Protein AF-A0A1Q3DZB5-F1 (afdb_monomer_lite)

Organism: Lentinula edodes (NCBI:txid5353)

pLDDT: mean 77.67, std 19.6, range [40.5, 97.06]

Foldseek 3Di:
DDDDDDDDDDDDDDDDDDDDDDDDDPPPPPPPCPPPPDPPVVPPADPVRPCDLVNFVVVFPDKDKDKAQAAPVVLQVLLCVLCVPFKDKDWDDLCDDDHHNWIKMKIWGWDDDPPDTDIWIKIKIWDADPNNMIIIMITIDDVVRVVSVCSRPPD

Sequence (155 aa):
MSATINSDELPNTISKPDDATTRNDLIAFDSPFVPDPSESSQMSGSLASQMSFGDVWEGSNAEARGWYGKSIDQLLRRIQIMDPSNVDLCVIDTSLPPFLGEFKVMVRFKAHTSMTMMTSCAVLRLKESEEESCLWKLRGDLPLYAMVKNILTED

Radius of gyration: 28.9 Å; chains: 1; bounding box: 60×72×68 Å

Secondary structure (DSSP, 8-state):
--------------------------------------S-----S-TT----HHHHHHH---EEEEEESS-HHHHHHHHHHH-TTTEEEEEE-TTSTTSTTSEEEEEEEEEE-SS-EEEEEEEEEEEE-TTS-EEEEEEE-HHHHHHHHHHHH--

Structure (mmCIF, N/CA/C/O backbone):
data_AF-A0A1Q3DZB5-F1
#
_entry.id   AF-A0A1Q3DZB5-F1
#
loop_
_atom_site.group_PDB
_atom_site.id
_atom_site.type_symbol
_atom_site.label_atom_id
_atom_site.label_alt_id
_atom_site.label_comp_id
_atom_site.label_asym_id
_atom_site.label_entity_id
_atom_site.label_seq_id
_atom_site.pdbx_PDB_ins_code
_atom_site.Cartn_x
_atom_site.Cartn_y
_atom_site.Cartn_z
_atom_site.occupancy
_atom_site.B_iso_or_equiv
_atom_site.auth_seq_id
_atom_site.auth_comp_id
_atom_site.auth_asym_id
_atom_site.auth_atom_id
_atom_site.pdbx_PDB_model_num
ATOM 1 N N . MET A 1 1 ? -13.312 -56.460 38.605 1.00 42.38 1 MET A N 1
ATOM 2 C CA . MET A 1 1 ? -14.724 -56.901 38.618 1.00 42.38 1 MET A CA 1
ATOM 3 C C . MET A 1 1 ? -15.552 -55.645 38.814 1.00 42.38 1 MET A C 1
ATOM 5 O O . MET A 1 1 ? -15.279 -54.955 39.778 1.00 42.38 1 MET A O 1
ATOM 9 N N . SER A 1 2 ? -16.478 -55.190 37.991 1.00 43.44 2 SER A N 1
ATOM 10 C CA . SER A 1 2 ? -16.957 -55.538 36.659 1.00 43.44 2 SER A CA 1
ATOM 11 C C . SER A 1 2 ? -17.673 -54.278 36.149 1.00 43.44 2 SER A C 1
ATOM 13 O O . SER A 1 2 ? -18.089 -53.438 36.945 1.00 43.44 2 SER A O 1
ATOM 15 N N . ALA A 1 3 ? -17.769 -54.144 34.831 1.00 42.69 3 ALA A N 1
ATOM 16 C CA . ALA A 1 3 ? -18.520 -53.100 34.149 1.00 42.69 3 ALA A CA 1
ATOM 17 C C . ALA A 1 3 ? -20.034 -53.208 34.409 1.00 42.69 3 ALA A C 1
ATOM 19 O O . ALA A 1 3 ? -20.509 -54.279 34.796 1.00 42.69 3 ALA A O 1
ATOM 20 N N . THR A 1 4 ? -20.767 -52.136 34.080 1.00 44.94 4 THR A N 1
ATOM 21 C CA . THR A 1 4 ? -22.021 -52.110 33.283 1.00 44.94 4 THR A CA 1
ATOM 22 C C . THR A 1 4 ? -23.025 -51.129 33.874 1.00 44.94 4 THR A C 1
ATOM 24 O O . THR A 1 4 ? -23.606 -51.424 34.911 1.00 44.94 4 THR A O 1
ATOM 27 N N . ILE A 1 5 ? -23.310 -50.039 33.156 1.00 52.34 5 ILE A N 1
ATOM 28 C CA . ILE A 1 5 ? -24.695 -49.612 32.917 1.00 52.34 5 ILE A CA 1
ATOM 29 C C . ILE A 1 5 ? -24.762 -48.843 31.593 1.00 52.34 5 ILE A C 1
ATOM 31 O O . ILE A 1 5 ? -24.174 -47.777 31.445 1.00 52.34 5 ILE A O 1
ATOM 35 N N . ASN A 1 6 ? -25.459 -49.460 30.643 1.00 45.56 6 ASN A N 1
ATOM 36 C CA . ASN A 1 6 ? -25.928 -48.932 29.366 1.00 45.56 6 ASN A CA 1
ATOM 37 C C . ASN A 1 6 ? -27.462 -48.890 29.463 1.00 45.56 6 ASN A C 1
ATOM 39 O O . ASN A 1 6 ? -28.008 -49.811 30.070 1.00 45.56 6 ASN A O 1
ATOM 43 N N . SER A 1 7 ? -28.094 -47.867 28.878 1.00 49.03 7 SER A N 1
ATOM 44 C CA . SER A 1 7 ? -29.526 -47.697 28.518 1.00 49.03 7 SER A CA 1
ATOM 45 C C . SER A 1 7 ? -29.785 -46.180 28.523 1.00 49.03 7 SER A C 1
ATOM 47 O O . SER A 1 7 ? -29.353 -45.512 29.453 1.00 49.03 7 SER A O 1
ATOM 49 N N . ASP A 1 8 ? -30.423 -45.521 27.563 1.00 47.72 8 ASP A N 1
ATOM 50 C CA . ASP A 1 8 ? -31.438 -45.923 26.592 1.00 47.72 8 ASP A CA 1
ATOM 51 C C . ASP A 1 8 ? -31.557 -44.740 25.599 1.00 47.72 8 ASP A C 1
ATOM 53 O O . ASP A 1 8 ? -31.727 -43.607 26.053 1.00 47.72 8 ASP A O 1
ATOM 57 N N . GLU A 1 9 ? -31.430 -44.944 24.282 1.00 50.75 9 GLU A N 1
ATOM 58 C CA . GLU A 1 9 ? -31.831 -43.932 23.289 1.00 50.75 9 GLU A CA 1
ATOM 59 C C . GLU A 1 9 ? -32.822 -44.541 22.285 1.00 50.75 9 GLU A C 1
ATOM 61 O O . GLU A 1 9 ? -32.702 -45.690 21.859 1.00 50.75 9 GLU A O 1
ATOM 66 N N . LEU A 1 10 ? -33.834 -43.722 22.016 1.00 53.66 10 LEU A N 1
ATOM 67 C CA . LEU A 1 10 ? -35.139 -43.916 21.383 1.00 53.66 10 LEU A CA 1
ATOM 68 C C . LEU A 1 10 ? -35.107 -44.296 19.870 1.00 53.66 10 LEU A C 1
ATOM 70 O O . LEU A 1 10 ? -34.042 -44.445 19.279 1.00 53.66 10 LEU A O 1
ATOM 74 N N . PRO A 1 11 ? -36.278 -44.525 19.230 1.00 54.31 11 PRO A N 1
ATOM 75 C CA . PRO A 1 11 ? -36.484 -45.635 18.308 1.00 54.31 11 PRO A CA 1
ATOM 76 C C . PRO A 1 11 ? -36.736 -45.226 16.843 1.00 54.31 11 PRO A C 1
ATOM 78 O O . PRO A 1 11 ? -36.931 -44.065 16.505 1.00 54.31 11 PRO A O 1
ATOM 81 N N . ASN A 1 12 ? -36.944 -46.274 16.039 1.00 40.50 12 ASN A N 1
ATOM 82 C CA . ASN A 1 12 ? -37.951 -46.360 14.976 1.00 40.50 12 ASN A CA 1
ATOM 83 C C . ASN A 1 12 ? -37.639 -45.676 13.632 1.00 40.50 12 ASN A C 1
ATOM 85 O O . ASN A 1 12 ? -37.685 -44.460 13.485 1.00 40.50 12 ASN A O 1
ATOM 89 N N . THR A 1 13 ? -37.555 -46.490 12.580 1.00 49.75 13 THR A N 1
ATOM 90 C CA . THR A 1 13 ? -38.635 -46.679 11.583 1.00 49.75 13 THR A CA 1
ATOM 91 C C . THR A 1 13 ? -37.994 -47.061 10.249 1.00 49.75 13 THR A C 1
ATOM 93 O O . THR A 1 13 ? -37.427 -46.231 9.546 1.00 49.75 13 THR A O 1
ATOM 96 N N . ILE A 1 14 ? -38.107 -48.338 9.892 1.00 57.00 14 ILE A N 1
ATOM 97 C CA . ILE A 1 14 ? -37.884 -48.828 8.532 1.00 57.00 14 ILE A CA 1
ATOM 98 C C . ILE A 1 14 ? -39.222 -48.763 7.799 1.00 57.00 14 ILE A C 1
ATOM 100 O O . ILE A 1 14 ? -40.179 -49.410 8.218 1.00 57.00 14 ILE A O 1
ATOM 104 N N . SER A 1 15 ? -39.251 -48.038 6.682 1.00 48.00 15 SER A N 1
ATOM 105 C CA . SER A 1 15 ? -40.267 -48.177 5.638 1.00 48.00 15 SER A CA 1
ATOM 106 C C . SER A 1 15 ? -39.570 -48.244 4.281 1.00 48.00 15 SER A C 1
ATOM 108 O O . SER A 1 15 ? -38.697 -47.436 3.971 1.00 48.00 15 SER A O 1
ATOM 110 N N . LYS A 1 16 ? -39.929 -49.280 3.519 1.00 47.00 16 LYS A N 1
ATOM 111 C CA . LYS A 1 16 ? -39.425 -49.633 2.187 1.00 47.00 16 LYS A CA 1
ATOM 112 C C . LYS A 1 16 ? -39.776 -48.580 1.118 1.00 47.00 16 LYS A C 1
ATOM 114 O O . LYS A 1 16 ? -40.785 -47.894 1.269 1.00 47.00 16 LYS A O 1
ATOM 119 N N . PRO A 1 17 ? -38.996 -48.525 0.022 1.00 51.94 17 PRO A N 1
ATOM 120 C CA . PRO A 1 17 ? -39.300 -47.731 -1.163 1.00 51.94 17 PRO A CA 1
ATOM 121 C C . PRO A 1 17 ? -40.337 -48.444 -2.042 1.00 51.94 17 PRO A C 1
ATOM 123 O O . PRO A 1 17 ? -40.231 -49.655 -2.240 1.00 51.94 17 PRO A O 1
ATOM 126 N N . ASP A 1 18 ? -41.296 -47.691 -2.581 1.00 51.75 18 ASP A N 1
ATOM 127 C CA . ASP A 1 18 ? -42.191 -48.164 -3.638 1.00 51.75 18 ASP A CA 1
ATOM 128 C C . ASP A 1 18 ? -42.109 -47.264 -4.876 1.00 51.75 18 ASP A C 1
ATOM 130 O O . ASP A 1 18 ? -41.743 -46.087 -4.816 1.00 51.75 18 ASP A O 1
ATOM 134 N N . ASP A 1 19 ? -42.373 -47.923 -5.990 1.00 50.62 19 ASP A N 1
ATOM 135 C CA . ASP A 1 19 ? -42.038 -47.646 -7.375 1.00 50.62 19 ASP A CA 1
ATOM 136 C C . ASP A 1 19 ? -43.045 -46.677 -8.011 1.00 50.62 19 ASP A C 1
ATOM 138 O O . ASP A 1 19 ? -44.254 -46.836 -7.850 1.00 50.62 19 ASP A O 1
ATOM 142 N N . ALA A 1 20 ? -42.573 -45.688 -8.775 1.00 56.00 20 ALA A N 1
ATOM 143 C CA . ALA A 1 20 ? -43.413 -45.030 -9.776 1.00 56.00 20 ALA A CA 1
ATOM 144 C C . ALA A 1 20 ? -42.565 -44.442 -10.910 1.00 56.00 20 ALA A C 1
ATOM 146 O O . ALA A 1 20 ? -42.186 -43.272 -10.935 1.00 56.00 20 ALA A O 1
ATOM 147 N N . THR A 1 21 ? -42.302 -45.299 -11.887 1.00 56.06 21 THR A N 1
ATOM 148 C CA . THR A 1 21 ? -41.876 -44.954 -13.245 1.00 56.06 21 THR A CA 1
ATOM 149 C C . THR A 1 21 ? -42.841 -43.939 -13.882 1.00 56.06 21 THR A C 1
ATOM 151 O O . THR A 1 21 ? -44.001 -44.276 -14.109 1.00 56.06 21 THR A O 1
ATOM 154 N N . THR A 1 22 ? -42.412 -42.722 -14.251 1.00 58.19 22 THR A N 1
ATOM 155 C CA . THR A 1 22 ? -43.145 -41.886 -15.233 1.00 58.19 22 THR A CA 1
ATOM 156 C C . THR A 1 22 ? -42.212 -40.965 -16.033 1.00 58.19 22 THR A C 1
ATOM 158 O O . THR A 1 22 ? -41.802 -39.908 -15.575 1.00 58.19 22 THR A O 1
ATOM 161 N N . ARG A 1 23 ? -41.925 -41.431 -17.257 1.00 58.81 23 ARG A N 1
ATOM 162 C CA . ARG A 1 23 ? -41.746 -40.707 -18.532 1.00 58.81 23 ARG A CA 1
ATOM 163 C C . ARG A 1 23 ? -40.939 -39.399 -18.568 1.00 58.81 23 ARG A C 1
ATOM 165 O O . ARG A 1 23 ? -41.417 -38.335 -18.206 1.00 58.81 23 ARG A O 1
ATOM 172 N N . ASN A 1 24 ? -39.781 -39.527 -19.221 1.00 56.59 24 ASN A N 1
ATOM 173 C CA . ASN A 1 24 ? -39.291 -38.711 -20.337 1.00 56.59 24 ASN A CA 1
ATOM 174 C C . ASN A 1 24 ? -40.055 -37.416 -20.659 1.00 56.59 24 ASN A C 1
ATOM 176 O O . ASN A 1 24 ? -41.096 -37.472 -21.304 1.00 56.59 24 ASN A O 1
ATOM 180 N N . ASP A 1 25 ? -39.385 -36.291 -20.419 1.00 51.81 25 ASP A N 1
ATOM 181 C CA . ASP A 1 25 ? -39.164 -35.264 -21.442 1.00 51.81 25 ASP A CA 1
ATOM 182 C C . ASP A 1 25 ? -37.774 -34.651 -21.202 1.00 51.81 25 ASP A C 1
ATOM 184 O O . ASP A 1 25 ? -37.595 -33.648 -20.512 1.00 51.81 25 ASP A O 1
ATOM 188 N N . LEU A 1 26 ? -36.745 -35.330 -21.722 1.00 54.84 26 LEU A N 1
ATOM 189 C CA . LEU A 1 26 ? -35.414 -34.748 -21.878 1.00 54.84 26 LEU A CA 1
ATOM 190 C C . LEU A 1 26 ? -35.496 -33.782 -23.055 1.00 54.84 26 LEU A C 1
ATOM 192 O O . LEU A 1 26 ? -35.190 -34.137 -24.193 1.00 54.84 26 LEU A O 1
ATOM 196 N N . ILE A 1 27 ? -35.947 -32.564 -22.780 1.00 57.56 27 ILE A N 1
ATOM 197 C CA . ILE A 1 27 ? -35.783 -31.460 -23.712 1.00 57.56 27 ILE A CA 1
ATOM 198 C C . ILE A 1 27 ? -34.277 -31.200 -23.764 1.00 57.56 27 ILE A C 1
ATOM 200 O O . ILE A 1 27 ? -33.702 -30.576 -22.873 1.00 57.56 27 ILE A O 1
ATOM 204 N N . ALA A 1 28 ? -33.620 -31.759 -24.779 1.00 60.41 28 ALA A N 1
ATOM 205 C CA . ALA A 1 28 ? -32.272 -31.376 -25.141 1.00 60.41 28 ALA A CA 1
ATOM 206 C C . ALA A 1 28 ? -32.333 -29.909 -25.573 1.00 60.41 28 ALA A C 1
ATOM 208 O O . ALA A 1 28 ? -32.734 -29.589 -26.692 1.00 60.41 28 ALA A O 1
ATOM 209 N N . PHE A 1 29 ? -31.982 -29.009 -24.658 1.00 52.19 29 PHE A N 1
ATOM 210 C CA . PHE A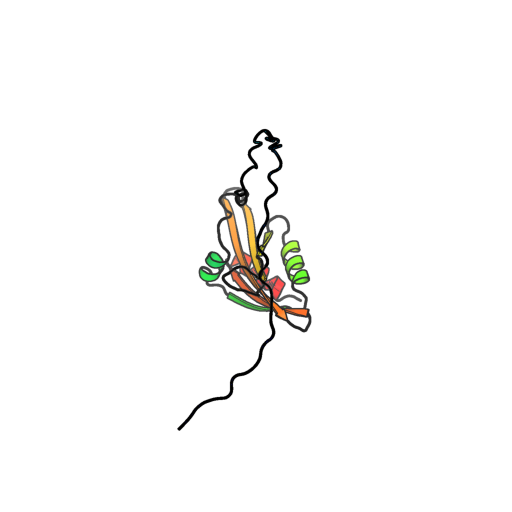 1 29 ? -31.606 -27.659 -25.028 1.00 52.19 29 PHE A CA 1
ATOM 211 C C . PHE A 1 29 ? -30.280 -27.768 -25.776 1.00 52.19 29 PHE A C 1
ATOM 213 O O . PHE A 1 29 ? -29.208 -27.715 -25.176 1.00 52.19 29 PHE A O 1
ATOM 220 N N . ASP A 1 30 ? -30.368 -27.931 -27.095 1.00 56.88 30 ASP A N 1
ATOM 221 C CA . ASP A 1 30 ? -29.301 -27.565 -28.021 1.00 56.88 30 ASP A CA 1
ATOM 222 C C . ASP A 1 30 ? -29.197 -26.031 -27.981 1.00 56.88 30 ASP A C 1
ATOM 224 O O . ASP A 1 30 ? -29.681 -25.298 -28.842 1.00 56.88 30 ASP A O 1
ATOM 228 N N . SER A 1 31 ? -28.697 -25.530 -26.850 1.00 57.19 31 SER A N 1
ATOM 229 C CA . SER A 1 31 ? -28.312 -24.141 -26.716 1.00 57.19 31 SER A CA 1
ATOM 230 C C . SER A 1 31 ? -26.995 -24.030 -27.467 1.00 57.19 31 SER A C 1
ATOM 232 O O . SER A 1 31 ? -26.044 -24.720 -27.084 1.00 57.19 31 SER A O 1
ATOM 234 N N . PRO A 1 32 ? -26.921 -23.218 -28.536 1.00 64.56 32 PRO A N 1
ATOM 235 C CA . PRO A 1 32 ? -25.692 -23.052 -29.285 1.00 64.56 32 PRO A CA 1
ATOM 236 C C . PRO A 1 32 ? -24.595 -22.701 -28.292 1.00 64.56 32 PRO A C 1
ATOM 238 O O . PRO A 1 32 ? -24.742 -21.770 -27.497 1.00 64.56 32 PRO A O 1
ATOM 241 N N . PHE A 1 33 ? -23.540 -23.510 -28.313 1.00 50.19 33 PHE A N 1
ATOM 242 C CA . PHE A 1 33 ? -22.337 -23.325 -27.526 1.00 50.19 33 PHE A CA 1
ATOM 243 C C . PHE A 1 33 ? -21.731 -21.983 -27.949 1.00 50.19 33 PHE A C 1
ATOM 245 O O . PHE A 1 33 ? -20.914 -21.906 -28.863 1.00 50.19 33 PHE A O 1
ATOM 252 N N . VAL A 1 34 ? -22.188 -20.893 -27.336 1.00 54.47 34 VAL A N 1
ATOM 253 C CA . VAL A 1 34 ? -21.383 -19.688 -27.224 1.00 54.47 34 VAL A CA 1
ATOM 254 C C . VAL A 1 34 ? -20.237 -20.114 -26.320 1.00 54.47 34 VAL A C 1
ATOM 256 O O . VAL A 1 34 ? -20.508 -20.485 -25.178 1.00 54.47 34 VAL A O 1
ATOM 259 N N . PRO A 1 35 ? -18.989 -20.168 -26.815 1.00 52.91 35 PRO A N 1
ATOM 260 C CA . PRO A 1 35 ? -17.863 -20.336 -25.924 1.00 52.91 35 PRO A CA 1
ATOM 261 C C . PRO A 1 35 ? -17.954 -19.194 -24.918 1.00 52.91 35 PRO A C 1
ATOM 263 O O . PRO A 1 35 ? -17.786 -18.029 -25.280 1.00 52.91 35 PRO A O 1
ATOM 266 N N . ASP A 1 36 ? -18.295 -19.540 -23.679 1.00 42.88 36 ASP A N 1
ATOM 267 C CA . ASP A 1 36 ? -18.028 -18.691 -22.535 1.00 42.88 36 ASP A CA 1
ATOM 268 C C . ASP A 1 36 ? -16.540 -18.338 -22.661 1.00 42.88 36 ASP A C 1
ATOM 270 O O . ASP A 1 36 ? -15.717 -19.264 -22.744 1.00 42.88 36 ASP A O 1
ATOM 274 N N . PRO A 1 37 ? -16.176 -17.057 -22.875 1.00 52.09 37 PRO A N 1
ATOM 275 C CA . PRO A 1 37 ? -14.782 -16.681 -22.928 1.00 52.09 37 PRO A CA 1
ATOM 276 C C . PRO A 1 37 ? -14.246 -17.059 -21.567 1.00 52.09 37 PRO A C 1
ATOM 278 O O . PRO A 1 37 ? -14.581 -16.430 -20.570 1.00 52.09 37 PRO A O 1
ATOM 281 N N . SER A 1 38 ? -13.484 -18.144 -21.583 1.00 44.53 38 SER A N 1
ATOM 282 C CA . SER A 1 38 ? -12.918 -18.816 -20.445 1.00 44.53 38 SER A CA 1
ATOM 283 C C . SER A 1 38 ? -12.641 -17.844 -19.309 1.00 44.53 38 SER A C 1
ATOM 285 O O . SER A 1 38 ? -12.069 -16.765 -19.519 1.00 44.53 38 SER A O 1
ATOM 287 N N . GLU A 1 39 ? -12.994 -18.284 -18.105 1.00 47.22 39 GLU A N 1
ATOM 288 C CA . GLU A 1 39 ? -12.366 -17.945 -16.831 1.00 47.22 39 GLU A CA 1
ATOM 289 C C . GLU A 1 39 ? -10.833 -18.126 -16.913 1.00 47.22 39 GLU A C 1
ATOM 291 O O . GLU A 1 39 ? -10.208 -18.995 -16.318 1.00 47.22 39 GLU A O 1
ATOM 296 N N . SER A 1 40 ? -10.228 -17.289 -17.740 1.00 48.00 40 SER A N 1
ATOM 297 C CA . SER A 1 40 ? -8.820 -17.078 -18.026 1.00 48.00 40 SER A CA 1
ATOM 298 C C . SER A 1 40 ? -8.657 -15.653 -18.575 1.00 48.00 40 SER A C 1
ATOM 300 O O . SER A 1 40 ? -7.786 -15.378 -19.394 1.00 48.00 40 SER A O 1
ATOM 302 N N . SER A 1 41 ? -9.511 -14.727 -18.123 1.00 47.00 41 SER A N 1
ATOM 303 C CA . SER A 1 41 ? -9.289 -13.282 -18.227 1.00 47.00 41 SER A CA 1
ATOM 304 C C . SER A 1 41 ? -8.838 -12.691 -16.884 1.00 47.00 41 SER A C 1
ATOM 306 O O . SER A 1 41 ? -9.040 -11.516 -16.613 1.00 47.00 41 SER A O 1
ATOM 308 N N . GLN A 1 42 ? -8.118 -13.472 -16.070 1.00 48.31 42 GLN A N 1
ATOM 309 C CA . GLN A 1 42 ? -7.041 -12.938 -15.225 1.00 48.31 42 GLN A CA 1
ATOM 310 C C . GLN A 1 42 ? -5.742 -12.857 -16.041 1.00 48.31 42 GLN A C 1
ATOM 312 O O . GLN A 1 42 ? -4.703 -13.381 -15.663 1.00 48.31 42 GLN A O 1
ATOM 317 N N . MET A 1 43 ? -5.796 -12.231 -17.214 1.00 46.47 43 MET A N 1
ATOM 318 C CA . MET A 1 43 ? -4.590 -11.865 -17.957 1.00 46.47 43 MET A CA 1
ATOM 319 C C . MET A 1 43 ? -4.823 -10.613 -18.806 1.00 46.47 43 MET A C 1
ATOM 321 O O . MET A 1 43 ? -4.242 -10.444 -19.869 1.00 46.47 43 MET A O 1
ATOM 325 N N . SER A 1 44 ? -5.636 -9.675 -18.309 1.00 45.84 44 SER A N 1
ATOM 326 C CA . SER A 1 44 ? -5.522 -8.278 -18.737 1.00 45.84 44 SER A CA 1
ATOM 327 C C . SER A 1 44 ? -4.452 -7.611 -17.875 1.00 45.84 44 SER A C 1
ATOM 329 O O . SER A 1 44 ? -4.716 -6.866 -16.938 1.00 45.84 44 SER A O 1
ATOM 331 N N . GLY A 1 45 ? -3.208 -7.999 -18.127 1.00 41.91 45 GLY A N 1
ATOM 332 C CA . GLY A 1 45 ? -2.042 -7.505 -17.420 1.00 41.91 45 GLY A CA 1
ATOM 333 C C . GLY A 1 45 ? -0.896 -7.471 -18.401 1.00 41.91 45 GLY A C 1
ATOM 334 O O . GLY A 1 45 ? -0.172 -8.450 -18.531 1.00 41.91 45 GLY A O 1
ATOM 335 N N . SER A 1 46 ? -0.789 -6.350 -19.119 1.00 41.75 46 SER A N 1
ATOM 336 C CA . SER A 1 46 ? 0.385 -5.919 -19.883 1.00 41.75 46 SER A CA 1
ATOM 337 C C . SER A 1 46 ? 1.661 -6.574 -19.342 1.00 41.75 46 SER A C 1
ATOM 339 O O . SER A 1 46 ? 1.896 -6.495 -18.144 1.00 41.75 46 SER A O 1
ATOM 341 N N . LEU A 1 47 ? 2.471 -7.231 -20.176 1.00 43.81 47 LEU A N 1
ATOM 342 C CA . LEU A 1 47 ? 3.624 -8.074 -19.788 1.00 43.81 47 LEU A CA 1
ATOM 343 C C . LEU A 1 47 ? 4.673 -7.406 -18.857 1.00 43.81 47 LEU A C 1
ATOM 345 O O . LEU A 1 47 ? 5.567 -8.082 -18.364 1.00 43.81 47 LEU A O 1
ATOM 349 N N . ALA A 1 48 ? 4.532 -6.117 -18.539 1.00 46.41 48 ALA A N 1
ATOM 350 C CA . ALA A 1 48 ? 5.197 -5.428 -17.429 1.00 46.41 48 ALA A CA 1
ATOM 351 C C . ALA A 1 48 ? 4.530 -5.641 -16.037 1.00 46.41 48 ALA A C 1
ATOM 353 O O . ALA A 1 48 ? 4.909 -4.988 -15.069 1.00 46.41 48 ALA A O 1
ATOM 354 N N . SER A 1 49 ? 3.509 -6.504 -15.923 1.00 51.12 49 SER A N 1
ATOM 355 C CA . SER A 1 49 ? 2.549 -6.557 -14.802 1.00 51.12 49 SER A CA 1
ATOM 356 C C . SER A 1 49 ? 2.590 -7.840 -13.957 1.00 51.12 49 SER A C 1
ATOM 358 O O . SER A 1 49 ? 1.626 -8.113 -13.245 1.00 51.12 49 SER A O 1
ATOM 360 N N . GLN A 1 50 ? 3.670 -8.625 -14.005 1.00 60.50 50 GLN A N 1
ATOM 361 C CA . GLN A 1 50 ? 3.769 -9.883 -13.245 1.00 60.50 50 GLN A CA 1
ATOM 362 C C . GLN A 1 50 ? 4.658 -9.826 -11.995 1.00 60.50 50 GLN A C 1
ATOM 364 O O . GLN A 1 50 ? 4.932 -10.864 -11.404 1.00 60.50 50 GLN A O 1
ATOM 369 N N . MET A 1 51 ? 5.105 -8.645 -11.555 1.00 76.88 51 MET A N 1
ATOM 370 C CA . MET A 1 51 ? 5.826 -8.566 -10.283 1.00 76.88 51 MET A CA 1
ATOM 371 C C . MET A 1 51 ? 4.837 -8.808 -9.140 1.00 76.88 51 MET A C 1
ATOM 373 O O . MET A 1 51 ? 3.933 -7.999 -8.918 1.00 76.88 51 MET A O 1
ATOM 377 N N . SER A 1 52 ? 4.959 -9.949 -8.459 1.00 87.38 52 SER A N 1
ATOM 378 C CA . SER A 1 52 ? 4.090 -10.248 -7.328 1.00 87.38 52 SER A CA 1
ATOM 379 C C . SER A 1 52 ? 4.501 -9.403 -6.125 1.00 87.38 52 SER A C 1
ATOM 381 O O . SER A 1 52 ? 5.652 -8.985 -5.983 1.00 87.38 52 SER A O 1
ATOM 383 N N . PHE A 1 53 ? 3.557 -9.161 -5.218 1.00 90.25 53 PHE A N 1
ATOM 384 C CA . PHE A 1 53 ? 3.846 -8.450 -3.975 1.00 90.25 53 PHE A CA 1
ATOM 385 C C . PHE A 1 53 ? 4.985 -9.107 -3.184 1.00 90.25 53 PHE A C 1
ATOM 387 O O . PHE A 1 53 ? 5.825 -8.402 -2.633 1.00 90.25 53 PHE A O 1
ATOM 394 N N . GLY A 1 54 ? 5.021 -10.444 -3.144 1.00 89.06 54 GLY A N 1
ATOM 395 C CA . GLY A 1 54 ? 6.047 -11.202 -2.429 1.00 89.06 54 GLY A CA 1
ATOM 396 C C . GLY A 1 54 ? 7.446 -10.981 -3.002 1.00 89.06 54 GLY A C 1
ATOM 397 O O . GLY A 1 54 ? 8.373 -10.742 -2.235 1.00 89.06 54 GLY A O 1
ATOM 398 N N . ASP A 1 55 ? 7.582 -10.967 -4.331 1.00 90.56 55 ASP A N 1
ATOM 399 C CA . ASP A 1 55 ? 8.874 -10.752 -4.997 1.00 90.56 55 ASP A CA 1
ATOM 400 C C . ASP A 1 55 ? 9.454 -9.371 -4.674 1.00 90.56 55 ASP A C 1
ATOM 402 O O . ASP A 1 55 ? 10.629 -9.246 -4.334 1.00 90.56 55 ASP A O 1
ATOM 406 N N . VAL A 1 56 ? 8.622 -8.323 -4.728 1.00 90.94 56 VAL A N 1
ATOM 407 C CA . VAL A 1 56 ? 9.056 -6.954 -4.396 1.00 90.94 56 VAL A CA 1
ATOM 408 C C . VAL A 1 56 ? 9.360 -6.826 -2.904 1.00 90.94 56 VAL A C 1
ATOM 410 O O . VAL A 1 56 ? 10.323 -6.166 -2.511 1.00 90.94 56 VAL A O 1
ATOM 413 N N . TRP A 1 57 ? 8.538 -7.456 -2.064 1.00 92.75 57 TRP A N 1
ATOM 414 C CA . TRP A 1 57 ? 8.674 -7.399 -0.613 1.00 92.75 57 TRP A CA 1
ATOM 415 C C . TRP A 1 57 ? 9.974 -8.048 -0.121 1.00 92.75 57 TRP A C 1
ATOM 417 O O . TRP A 1 57 ? 10.656 -7.473 0.732 1.00 92.75 57 TRP A O 1
ATOM 427 N N . GLU A 1 58 ? 10.324 -9.212 -0.668 1.00 92.06 58 GLU A N 1
ATOM 428 C CA . GLU A 1 58 ? 11.543 -9.949 -0.317 1.00 92.06 58 GLU A CA 1
ATOM 429 C C . GLU A 1 58 ? 12.782 -9.414 -1.053 1.00 92.06 58 GLU A C 1
ATOM 431 O O . GLU A 1 58 ? 13.881 -9.449 -0.507 1.00 92.06 58 GLU A O 1
ATOM 436 N N . GLY A 1 59 ? 12.623 -8.881 -2.269 1.00 89.62 59 GLY A N 1
ATOM 437 C CA . GLY A 1 59 ? 13.730 -8.365 -3.080 1.00 89.62 59 GLY A CA 1
ATOM 438 C C . GLY A 1 59 ? 14.225 -6.967 -2.690 1.00 89.62 59 GLY A C 1
ATOM 439 O O . GLY A 1 59 ? 15.340 -6.585 -3.050 1.00 89.62 59 GLY A O 1
ATOM 440 N N . SER A 1 60 ? 13.423 -6.183 -1.963 1.00 89.69 60 SER A N 1
ATOM 441 C CA . SER A 1 60 ? 13.785 -4.818 -1.568 1.00 89.69 60 SER A CA 1
ATOM 442 C C . SER A 1 60 ? 14.572 -4.771 -0.256 1.00 89.69 60 SER A C 1
ATOM 444 O O . SER A 1 60 ? 14.098 -5.219 0.786 1.00 89.69 60 SER A O 1
ATOM 446 N N . ASN A 1 61 ? 15.717 -4.085 -0.277 1.00 88.25 61 ASN A N 1
ATOM 447 C CA . ASN A 1 61 ? 16.529 -3.823 0.919 1.00 88.25 61 ASN A CA 1
ATOM 448 C C . ASN A 1 61 ? 16.084 -2.581 1.709 1.00 88.25 61 ASN A C 1
ATOM 450 O O . ASN A 1 61 ? 16.400 -2.458 2.892 1.00 88.25 61 ASN A O 1
ATOM 454 N N . ALA A 1 62 ? 15.389 -1.634 1.072 1.00 92.56 62 ALA A N 1
ATOM 455 C CA . ALA A 1 62 ? 14.891 -0.447 1.758 1.00 92.56 62 ALA A CA 1
ATOM 456 C C . ALA A 1 62 ? 13.621 -0.803 2.535 1.00 92.56 62 ALA A C 1
ATOM 458 O O . ALA A 1 62 ? 12.657 -1.292 1.947 1.00 92.56 62 ALA A O 1
ATOM 459 N N . GLU A 1 63 ? 13.623 -0.543 3.842 1.00 95.12 63 GLU A N 1
ATOM 460 C CA . GLU A 1 63 ? 12.476 -0.741 4.726 1.00 95.12 63 GLU A CA 1
ATOM 461 C C . GLU A 1 63 ? 12.271 0.481 5.627 1.00 95.12 63 GLU A C 1
ATOM 463 O O . GLU A 1 63 ? 13.217 1.017 6.208 1.00 95.12 63 GLU A O 1
ATOM 468 N N . ALA A 1 64 ? 11.012 0.884 5.787 1.00 96.19 64 ALA A N 1
ATOM 469 C CA . ALA A 1 64 ? 10.571 1.776 6.849 1.00 96.19 64 ALA A CA 1
ATOM 470 C C . ALA A 1 64 ? 9.308 1.236 7.515 1.00 96.19 64 ALA A C 1
ATOM 472 O O . ALA A 1 64 ? 8.541 0.463 6.940 1.00 96.19 64 ALA A O 1
ATOM 473 N N . ARG A 1 65 ? 9.079 1.691 8.742 1.00 96.44 65 ARG A N 1
ATOM 474 C CA . ARG A 1 65 ? 7.885 1.399 9.523 1.00 96.44 65 ARG A CA 1
ATOM 475 C C . ARG A 1 65 ? 7.485 2.643 10.300 1.00 96.44 65 ARG A C 1
ATOM 477 O O . ARG A 1 65 ? 8.354 3.359 10.792 1.00 96.44 65 ARG A O 1
ATOM 484 N N . GLY A 1 66 ? 6.187 2.835 10.477 1.00 95.81 66 GLY A N 1
ATOM 485 C CA . GLY A 1 66 ? 5.658 3.903 11.309 1.00 95.81 66 GLY A CA 1
ATOM 486 C C . GLY A 1 66 ? 4.177 3.733 11.597 1.00 95.81 66 GLY A C 1
ATOM 487 O O . GLY A 1 66 ? 3.558 2.743 11.207 1.00 95.81 66 GLY A O 1
ATOM 488 N N . TRP A 1 67 ? 3.638 4.713 12.308 1.00 95.19 67 TRP A N 1
ATOM 489 C CA . TRP A 1 67 ? 2.209 4.871 12.529 1.00 95.19 67 TRP A CA 1
ATOM 490 C C . TRP A 1 67 ? 1.703 6.009 11.657 1.00 95.19 67 TRP A C 1
ATOM 492 O O . TRP A 1 67 ? 2.399 7.006 11.480 1.00 95.19 67 TRP A O 1
ATOM 502 N N . TYR A 1 68 ? 0.504 5.849 11.119 1.00 94.81 68 TYR A N 1
ATOM 503 C CA . TYR A 1 68 ? -0.238 6.911 10.464 1.00 94.81 68 TYR A CA 1
ATOM 504 C C . TYR A 1 68 ? -1.482 7.200 11.300 1.00 94.81 68 TYR A C 1
ATOM 506 O O . TYR A 1 68 ? -2.233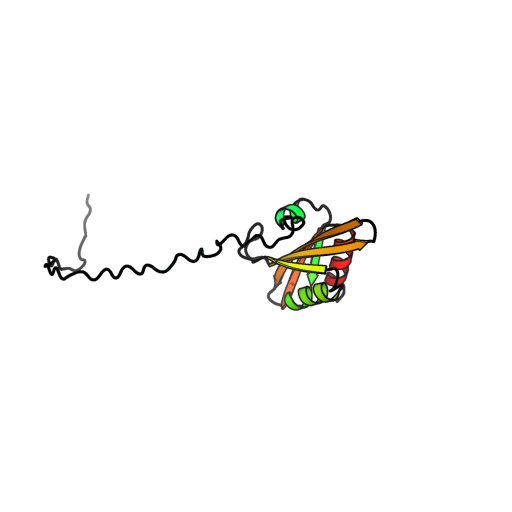 6.284 11.635 1.00 94.81 68 TYR A O 1
ATOM 514 N N . GLY A 1 69 ? -1.669 8.464 11.682 1.00 93.56 69 GLY A N 1
ATOM 515 C CA . GLY A 1 69 ? -2.687 8.883 12.654 1.00 93.56 69 GLY A CA 1
ATOM 516 C C . GLY A 1 69 ? -4.122 8.927 12.122 1.00 93.56 69 GLY A C 1
ATOM 517 O O . GLY A 1 69 ? -4.992 9.455 12.803 1.00 93.56 69 GLY A O 1
ATOM 518 N N . LYS A 1 70 ? -4.370 8.437 10.903 1.00 93.44 70 LYS A N 1
ATOM 519 C CA . LYS A 1 70 ? -5.685 8.437 10.244 1.00 93.44 70 LYS A CA 1
ATOM 520 C C . LYS A 1 70 ? -5.953 7.064 9.621 1.00 93.44 70 LYS A C 1
ATOM 522 O O . LYS A 1 70 ? -5.065 6.205 9.576 1.00 93.44 70 LYS A O 1
ATOM 527 N N . SER A 1 71 ? -7.165 6.885 9.099 1.00 93.94 71 SER A N 1
ATOM 528 C CA . SER A 1 71 ? -7.604 5.613 8.527 1.00 93.94 71 SER A CA 1
ATOM 529 C C . SER A 1 71 ? -6.824 5.223 7.267 1.00 93.94 71 SER A C 1
ATOM 531 O O . SER A 1 71 ? -6.273 6.067 6.551 1.00 93.94 71 SER A O 1
ATOM 533 N N . ILE A 1 72 ? -6.814 3.920 6.969 1.00 93.94 72 ILE A N 1
ATOM 534 C CA . ILE A 1 72 ? -6.164 3.355 5.776 1.00 93.94 72 ILE A CA 1
ATOM 535 C C . ILE A 1 72 ? -6.696 4.012 4.494 1.00 93.94 72 ILE A C 1
ATOM 537 O O . ILE A 1 72 ? -5.910 4.349 3.613 1.00 93.94 72 ILE A O 1
ATOM 541 N N . ASP A 1 73 ? -8.004 4.258 4.399 1.00 93.88 73 ASP A N 1
ATOM 542 C CA . ASP A 1 73 ? -8.618 4.907 3.232 1.00 93.88 73 ASP A CA 1
ATOM 543 C C . ASP A 1 73 ? -8.023 6.300 2.956 1.00 93.88 73 ASP A C 1
ATOM 545 O O . ASP A 1 73 ? -7.634 6.612 1.827 1.00 93.88 73 ASP A O 1
ATOM 549 N N . GLN A 1 74 ? -7.842 7.112 4.004 1.00 94.00 74 GLN A N 1
ATOM 550 C CA . GLN A 1 74 ? -7.244 8.443 3.875 1.00 94.00 74 GLN A CA 1
ATOM 551 C C . GLN A 1 74 ? -5.785 8.377 3.414 1.00 94.00 74 GLN A C 1
ATOM 553 O O . GLN A 1 74 ? -5.355 9.194 2.593 1.00 94.00 74 GLN A O 1
ATOM 558 N N . LEU A 1 75 ? -5.037 7.383 3.900 1.00 93.75 75 LEU A N 1
ATOM 559 C CA . LEU A 1 75 ? -3.665 7.115 3.476 1.00 93.75 75 LEU A CA 1
ATOM 560 C C . 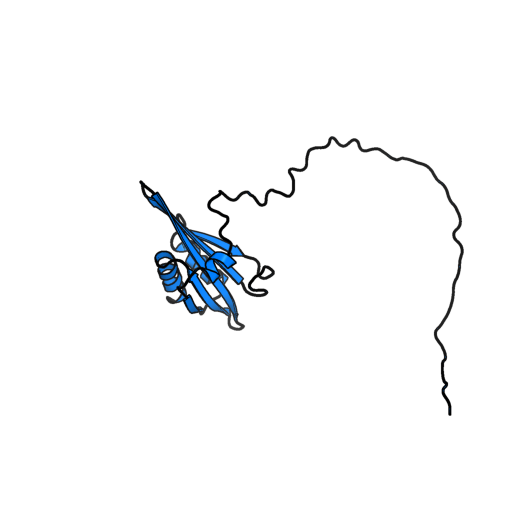LEU A 1 75 ? -3.604 6.743 1.989 1.00 93.75 75 LEU A C 1
ATOM 562 O O . LEU A 1 75 ? -2.827 7.337 1.241 1.00 93.75 75 LEU A O 1
ATOM 566 N N . LEU A 1 76 ? -4.445 5.806 1.538 1.00 93.94 76 LEU A N 1
ATOM 567 C CA . LEU A 1 76 ? -4.492 5.379 0.135 1.00 93.94 76 LEU A CA 1
ATOM 568 C C . LEU A 1 76 ? -4.857 6.538 -0.791 1.00 93.94 76 LEU A C 1
ATOM 570 O O . LEU A 1 76 ? -4.208 6.747 -1.817 1.00 93.94 76 LEU A O 1
ATOM 574 N N . ARG A 1 77 ? -5.845 7.340 -0.387 1.00 94.00 77 ARG A N 1
ATOM 575 C CA . ARG A 1 77 ? -6.263 8.529 -1.125 1.00 94.00 77 ARG A CA 1
ATOM 576 C C . ARG A 1 77 ? -5.137 9.555 -1.241 1.00 94.00 77 ARG A C 1
ATOM 578 O O . ARG A 1 77 ? -4.951 10.120 -2.316 1.00 94.00 77 ARG A O 1
ATOM 585 N N . ARG A 1 78 ? -4.351 9.779 -0.179 1.00 93.69 78 ARG A N 1
ATOM 586 C CA . ARG A 1 78 ? -3.172 10.664 -0.241 1.00 93.69 78 ARG A CA 1
ATOM 587 C C . ARG A 1 78 ? -2.121 10.153 -1.223 1.00 93.69 78 ARG A C 1
ATOM 589 O O . ARG A 1 78 ? -1.630 10.939 -2.027 1.00 93.69 78 ARG A O 1
ATOM 596 N N . ILE A 1 79 ? -1.808 8.857 -1.192 1.00 93.12 79 ILE A N 1
ATOM 597 C CA . ILE A 1 79 ? -0.840 8.260 -2.126 1.00 93.12 79 ILE A CA 1
ATOM 598 C C . ILE A 1 79 ? -1.325 8.415 -3.574 1.00 93.12 79 ILE A C 1
ATOM 600 O O . ILE A 1 79 ? -0.539 8.769 -4.448 1.00 93.12 79 ILE A O 1
ATOM 604 N N . GLN A 1 80 ? -2.618 8.209 -3.826 1.00 91.88 80 GLN A N 1
ATOM 605 C CA . GLN A 1 80 ? -3.199 8.317 -5.164 1.00 91.88 80 GLN A CA 1
ATOM 606 C C . GLN A 1 80 ? -3.184 9.754 -5.718 1.00 91.88 80 GLN A C 1
ATOM 608 O O . GLN A 1 80 ? -3.013 9.948 -6.919 1.00 91.88 80 GLN A O 1
ATOM 613 N N . ILE A 1 81 ? -3.351 10.766 -4.860 1.00 91.88 81 ILE A N 1
ATOM 614 C CA . ILE A 1 81 ? -3.370 12.182 -5.271 1.00 91.88 81 ILE A CA 1
ATOM 615 C C . ILE A 1 81 ? -1.953 12.740 -5.503 1.00 91.88 81 ILE A C 1
ATOM 617 O O . ILE A 1 81 ? -1.816 13.759 -6.174 1.00 91.88 81 ILE A O 1
ATOM 621 N N . MET A 1 82 ? -0.903 12.078 -4.999 1.00 87.31 82 MET A N 1
ATOM 622 C CA . MET A 1 82 ? 0.492 12.519 -5.152 1.00 87.31 82 MET A CA 1
ATOM 623 C C . MET A 1 82 ? 0.883 12.754 -6.615 1.00 87.31 82 MET A C 1
ATOM 625 O O . MET A 1 82 ? 1.431 13.801 -6.947 1.00 87.31 82 MET A O 1
ATOM 629 N N . ASP A 1 83 ? 0.616 11.771 -7.475 1.00 86.62 83 ASP A N 1
ATOM 630 C CA . ASP A 1 83 ? 0.869 11.861 -8.911 1.00 86.62 83 ASP A CA 1
ATOM 631 C C . ASP A 1 83 ? -0.113 10.934 -9.651 1.00 86.62 83 ASP A C 1
ATOM 633 O O . ASP A 1 83 ? 0.206 9.782 -9.949 1.00 86.62 83 ASP A O 1
ATOM 637 N N . PRO A 1 84 ? -1.345 11.402 -9.918 1.00 83.38 84 PRO A N 1
ATOM 638 C CA . PRO A 1 84 ? -2.417 10.559 -10.450 1.00 83.38 84 PRO A CA 1
ATOM 639 C C . PRO A 1 84 ? -2.165 10.079 -11.887 1.00 83.38 84 PRO A C 1
ATOM 641 O O . PRO A 1 84 ? -2.864 9.191 -12.367 1.00 83.38 84 PRO A O 1
ATOM 644 N N . SER A 1 85 ? -1.196 10.676 -12.586 1.00 86.50 85 SER A N 1
ATOM 645 C CA . SER A 1 85 ? -0.871 10.343 -13.975 1.00 86.50 85 SER A CA 1
ATOM 646 C C . SER A 1 85 ? 0.161 9.223 -14.076 1.00 86.50 85 SER A C 1
ATOM 648 O O . SER A 1 85 ? 0.106 8.428 -15.013 1.00 86.50 85 SER A O 1
ATOM 650 N N . ASN A 1 86 ? 1.102 9.156 -13.130 1.00 89.50 86 ASN A N 1
ATOM 651 C CA . ASN A 1 86 ? 2.218 8.214 -13.172 1.00 89.50 86 ASN A CA 1
ATOM 652 C C . ASN A 1 86 ? 2.150 7.149 -12.068 1.00 89.50 86 ASN A C 1
ATOM 654 O O . ASN A 1 86 ? 2.859 6.146 -12.172 1.00 89.50 86 ASN A O 1
ATOM 658 N N . VAL A 1 87 ? 1.330 7.339 -11.028 1.00 90.19 87 VAL A N 1
ATOM 659 C CA . VAL A 1 87 ? 1.159 6.382 -9.925 1.00 90.19 87 VAL A CA 1
ATOM 660 C C . VAL A 1 87 ? -0.066 5.504 -10.149 1.00 90.19 87 VAL A C 1
ATOM 662 O O . VAL A 1 87 ? -1.190 5.974 -10.287 1.00 90.19 87 VAL A O 1
ATOM 665 N N . ASP A 1 88 ? 0.163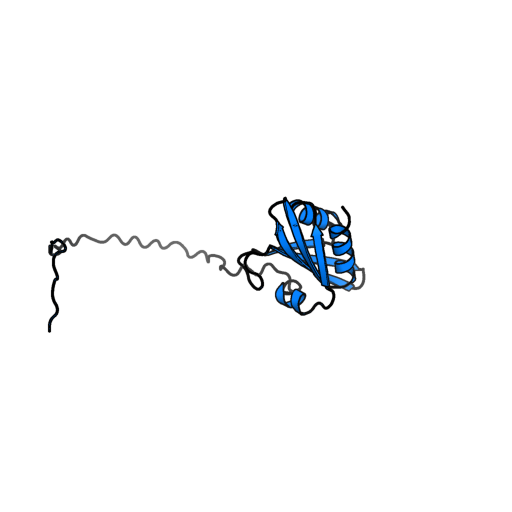 4.200 -10.109 1.00 91.00 88 ASP A N 1
ATOM 666 C CA . ASP A 1 88 ? -0.854 3.161 -10.114 1.00 91.00 88 ASP A CA 1
ATOM 667 C C . ASP A 1 88 ? -0.847 2.451 -8.756 1.00 91.00 88 ASP A C 1
ATOM 669 O O . ASP A 1 88 ? 0.200 2.001 -8.281 1.00 91.00 88 ASP A O 1
ATOM 673 N N . LEU A 1 89 ? -2.015 2.382 -8.118 1.00 92.50 89 LEU A N 1
ATOM 674 C CA . LEU A 1 89 ? -2.185 1.794 -6.796 1.00 92.50 89 LEU A CA 1
ATOM 675 C C . LEU A 1 89 ? -3.025 0.522 -6.906 1.00 92.50 89 LEU A C 1
ATOM 677 O O . LEU A 1 89 ? -4.144 0.541 -7.411 1.00 92.50 89 LEU A O 1
ATOM 681 N N . CYS A 1 90 ? -2.484 -0.584 -6.409 1.00 92.31 90 CYS A N 1
ATOM 682 C CA . CYS A 1 90 ? -3.126 -1.890 -6.419 1.00 92.31 90 CYS A CA 1
ATOM 683 C C . CYS A 1 90 ? -3.263 -2.398 -4.983 1.00 92.31 90 CYS A C 1
ATOM 685 O O . CYS A 1 90 ? -2.266 -2.632 -4.299 1.00 92.31 90 CYS A O 1
ATOM 687 N N . VAL A 1 91 ? -4.502 -2.556 -4.519 1.00 92.62 91 VAL A N 1
ATOM 688 C CA . VAL A 1 91 ? -4.806 -3.141 -3.208 1.00 92.62 91 VAL A CA 1
ATOM 689 C C . VAL A 1 91 ? -5.002 -4.642 -3.379 1.00 92.62 91 VAL A C 1
ATOM 691 O O . VAL A 1 91 ? -5.717 -5.087 -4.273 1.00 92.62 91 VAL A O 1
ATOM 694 N N . ILE A 1 92 ? -4.352 -5.418 -2.522 1.00 92.31 92 ILE A N 1
ATOM 695 C CA . ILE A 1 92 ? -4.388 -6.876 -2.520 1.00 92.31 92 ILE A CA 1
ATOM 696 C C . ILE A 1 92 ? -5.170 -7.325 -1.291 1.00 92.31 92 ILE A C 1
ATOM 698 O O . ILE A 1 92 ? -4.921 -6.854 -0.176 1.00 92.31 92 ILE A O 1
ATOM 702 N N . ASP A 1 93 ? -6.087 -8.265 -1.512 1.00 89.75 93 ASP A N 1
ATOM 703 C CA . ASP A 1 93 ? -7.001 -8.775 -0.496 1.00 89.75 93 ASP A CA 1
ATOM 704 C C . ASP A 1 93 ? -6.267 -9.311 0.746 1.00 89.75 93 ASP A C 1
ATOM 706 O O . ASP A 1 93 ? -5.188 -9.919 0.670 1.00 89.75 93 ASP A O 1
ATOM 710 N N . THR A 1 94 ? -6.852 -9.086 1.920 1.00 93.06 94 THR A N 1
ATOM 711 C CA . THR A 1 94 ? -6.283 -9.507 3.207 1.00 93.06 94 THR A CA 1
ATOM 712 C C . THR A 1 94 ? -6.238 -11.030 3.348 1.00 93.06 94 THR A C 1
ATOM 714 O O . THR A 1 94 ? -5.390 -11.539 4.080 1.00 93.06 94 THR A O 1
ATOM 717 N N . SER A 1 95 ? -7.060 -11.763 2.597 1.00 92.06 95 SER A N 1
ATOM 718 C CA . SER A 1 95 ? -7.126 -13.230 2.580 1.00 92.06 95 SER A CA 1
ATOM 719 C C . SER A 1 95 ? -6.030 -13.876 1.731 1.00 92.06 95 SER A C 1
ATOM 721 O O . SER A 1 95 ? -5.908 -15.099 1.712 1.00 92.06 95 SER A O 1
ATOM 723 N N . LEU A 1 96 ? -5.230 -13.078 1.014 1.00 89.06 96 LEU A N 1
ATOM 724 C CA . LEU A 1 96 ? -4.166 -13.587 0.156 1.00 89.06 96 LEU A CA 1
ATOM 725 C C . LEU A 1 96 ? -2.807 -13.645 0.879 1.00 89.06 96 LEU A C 1
ATOM 727 O O . LEU A 1 96 ? -2.469 -12.737 1.651 1.00 89.06 96 LEU A O 1
ATOM 731 N N . PRO A 1 97 ? -1.990 -14.680 0.607 1.00 87.00 97 PRO A N 1
ATOM 732 C CA . PRO A 1 97 ? -0.612 -14.758 1.090 1.00 87.00 97 PRO A CA 1
ATOM 733 C C . PRO A 1 97 ? 0.257 -13.613 0.523 1.00 87.00 97 PRO A C 1
ATOM 735 O O . PRO A 1 97 ? -0.135 -12.958 -0.446 1.00 87.00 97 PRO A O 1
ATOM 738 N N . PRO A 1 98 ? 1.447 -13.341 1.098 1.00 87.38 98 PRO A N 1
ATOM 739 C CA . PRO A 1 98 ? 2.085 -14.043 2.223 1.00 87.38 98 PRO A CA 1
ATOM 740 C C . PRO A 1 98 ? 1.633 -13.571 3.618 1.00 87.38 98 PRO A C 1
ATOM 742 O O . PRO A 1 98 ? 2.024 -14.164 4.619 1.00 87.38 98 PRO A O 1
ATOM 745 N N . PHE A 1 99 ? 0.805 -12.527 3.702 1.00 90.31 99 PHE A N 1
ATOM 746 C CA . PHE A 1 99 ? 0.397 -11.908 4.968 1.00 90.31 99 PHE A CA 1
ATOM 747 C C . PHE A 1 99 ? -1.127 -11.920 5.108 1.00 90.31 99 PHE A C 1
ATOM 749 O O . PHE A 1 99 ? -1.811 -11.035 4.588 1.00 90.31 99 PHE A O 1
ATOM 756 N N . LEU A 1 100 ? -1.650 -12.953 5.773 1.00 92.00 100 LEU A N 1
ATOM 757 C CA . LEU A 1 100 ? -3.084 -13.131 6.007 1.00 92.00 100 LEU A CA 1
ATOM 758 C C . LEU A 1 100 ? -3.584 -12.175 7.095 1.00 92.00 100 LEU A C 1
ATOM 760 O O . LEU A 1 100 ? -2.957 -12.039 8.144 1.00 92.00 100 LEU A O 1
ATOM 764 N N . GLY A 1 101 ? -4.722 -11.528 6.848 1.00 90.81 101 GLY A N 1
ATOM 765 C CA . GLY A 1 101 ? -5.330 -10.560 7.766 1.00 90.81 101 GLY A CA 1
ATOM 766 C C . GLY A 1 101 ? -4.693 -9.166 7.738 1.00 90.81 101 GLY A C 1
ATOM 767 O O . GLY A 1 101 ? -5.087 -8.305 8.518 1.00 90.81 101 GLY A O 1
ATOM 768 N N . GLU A 1 102 ? -3.729 -8.920 6.847 1.00 93.25 102 GLU A N 1
ATOM 769 C CA . GLU A 1 102 ? -3.096 -7.609 6.670 1.00 93.25 102 GLU A CA 1
ATOM 770 C C . GLU A 1 102 ? -3.395 -7.037 5.285 1.00 93.25 102 GLU A C 1
ATOM 772 O O . GLU A 1 102 ? -3.370 -7.752 4.272 1.00 93.25 102 GLU A O 1
ATOM 777 N N . PHE A 1 103 ? -3.638 -5.725 5.243 1.00 93.75 103 PHE A N 1
ATOM 778 C CA . PHE A 1 103 ? -3.817 -4.991 3.998 1.00 93.75 103 PHE A CA 1
ATOM 779 C C . PHE A 1 103 ? -2.477 -4.885 3.285 1.00 93.75 103 PHE A C 1
ATOM 781 O O . PHE A 1 103 ? -1.461 -4.497 3.866 1.00 93.75 103 PHE A O 1
ATOM 788 N N . LYS A 1 104 ? -2.483 -5.242 2.008 1.00 95.00 104 LYS A N 1
ATOM 789 C CA . LYS A 1 104 ? -1.301 -5.256 1.153 1.00 95.00 104 LYS A CA 1
ATOM 790 C C . LYS A 1 104 ? -1.557 -4.290 0.012 1.00 95.00 104 LYS A C 1
ATOM 792 O O . LYS A 1 104 ? -2.600 -4.351 -0.630 1.00 95.00 104 LYS A O 1
ATOM 797 N N . VAL A 1 105 ? -0.624 -3.382 -0.225 1.00 95.25 105 VAL A N 1
ATOM 798 C CA . VAL A 1 105 ? -0.767 -2.342 -1.244 1.00 95.25 105 VAL A CA 1
ATOM 799 C C . VAL A 1 105 ? 0.499 -2.316 -2.071 1.00 95.25 105 VAL A C 1
ATOM 801 O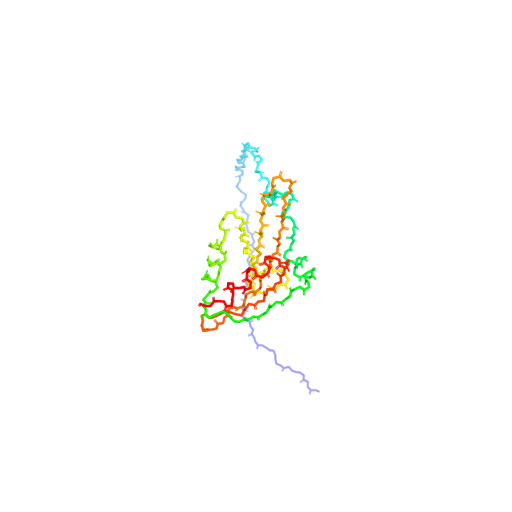 O . VAL A 1 105 ? 1.599 -2.307 -1.527 1.00 95.25 105 VAL A O 1
ATOM 804 N N . MET A 1 106 ? 0.352 -2.297 -3.384 1.00 94.25 106 MET A N 1
ATOM 805 C CA . MET A 1 106 ? 1.442 -2.135 -4.327 1.00 94.25 106 MET A CA 1
ATOM 806 C C . MET A 1 106 ? 1.279 -0.791 -5.025 1.00 94.25 106 MET A C 1
ATOM 808 O O . MET A 1 106 ? 0.216 -0.482 -5.558 1.00 94.25 106 MET A O 1
ATOM 812 N N . VAL A 1 107 ? 2.334 0.010 -4.999 1.00 94.38 107 VAL A N 1
ATOM 813 C CA . VAL A 1 107 ? 2.416 1.322 -5.632 1.00 94.38 107 VAL A CA 1
ATOM 814 C C . VAL A 1 107 ? 3.408 1.196 -6.776 1.00 94.38 107 VAL A C 1
ATOM 816 O O . VAL A 1 107 ? 4.569 0.846 -6.564 1.00 94.38 107 VAL A O 1
ATOM 819 N N . ARG A 1 108 ? 2.951 1.459 -7.996 1.00 92.62 108 ARG A N 1
ATOM 820 C CA . ARG A 1 108 ? 3.760 1.387 -9.212 1.00 92.62 108 ARG A CA 1
ATOM 821 C C . ARG A 1 108 ? 3.874 2.777 -9.801 1.00 92.62 108 ARG A C 1
ATOM 823 O O . ARG A 1 108 ? 2.866 3.429 -10.033 1.00 92.62 108 ARG A O 1
ATOM 830 N N . PHE A 1 109 ? 5.093 3.214 -10.067 1.00 90.88 109 PHE A N 1
ATOM 831 C CA . PHE A 1 109 ? 5.358 4.474 -10.741 1.00 90.88 109 PHE A CA 1
ATOM 832 C C . PHE A 1 109 ? 5.846 4.201 -12.157 1.00 90.88 109 PHE A C 1
ATOM 834 O O . PHE A 1 109 ? 6.787 3.428 -12.349 1.00 90.88 109 PHE A O 1
ATOM 841 N N . LYS A 1 110 ? 5.199 4.819 -13.144 1.00 89.31 110 LYS A N 1
ATOM 842 C CA . LYS A 1 110 ? 5.522 4.691 -14.566 1.00 89.31 110 LYS A CA 1
ATOM 843 C C . LYS A 1 110 ? 5.941 6.058 -15.091 1.00 89.31 110 LYS A C 1
ATOM 845 O O . LYS A 1 110 ? 5.090 6.882 -15.397 1.00 89.31 110 LYS A O 1
ATOM 850 N N . ALA A 1 111 ? 7.243 6.292 -15.218 1.00 83.75 111 ALA A N 1
ATOM 851 C CA . ALA A 1 111 ? 7.749 7.492 -15.873 1.00 83.75 111 ALA A CA 1
ATOM 852 C C . ALA A 1 111 ? 8.017 7.217 -17.351 1.00 83.75 111 ALA A C 1
ATOM 854 O O . ALA A 1 111 ? 8.833 6.360 -17.708 1.00 83.75 111 ALA A O 1
ATOM 855 N N . HIS A 1 112 ? 7.357 7.989 -18.211 1.00 78.12 112 HIS A N 1
ATOM 856 C CA . HIS A 1 112 ? 7.631 7.989 -19.639 1.00 78.12 112 HIS A CA 1
ATOM 857 C C . HIS A 1 112 ? 8.656 9.078 -19.966 1.00 78.12 112 HIS A C 1
ATOM 859 O O . HIS A 1 112 ? 8.313 10.251 -20.105 1.00 78.12 112 HIS A O 1
ATOM 865 N N . THR A 1 113 ? 9.928 8.702 -20.096 1.00 76.06 113 THR A N 1
ATOM 866 C CA . THR A 1 113 ? 10.947 9.604 -20.654 1.00 76.06 113 THR A CA 1
ATOM 867 C C . THR A 1 113 ? 11.082 9.343 -22.154 1.00 76.06 113 THR A C 1
ATOM 869 O O . THR A 1 113 ? 10.852 8.222 -22.603 1.00 76.06 113 THR A O 1
ATOM 872 N N . SER A 1 114 ? 11.466 10.351 -22.945 1.00 75.50 114 SER A N 1
ATOM 873 C CA . SER A 1 114 ? 11.538 10.264 -24.417 1.00 75.50 114 SER A CA 1
ATOM 874 C C . SER A 1 114 ? 12.454 9.160 -24.972 1.00 75.50 114 SER A C 1
ATOM 876 O O . SER A 1 114 ? 12.433 8.924 -26.176 1.00 75.50 114 SER A O 1
ATOM 878 N N . MET A 1 115 ? 13.258 8.494 -24.133 1.00 73.50 115 MET A N 1
ATOM 879 C CA . MET A 1 115 ? 14.155 7.406 -24.545 1.00 73.50 115 MET A CA 1
ATOM 880 C C . MET A 1 115 ? 13.943 6.080 -23.798 1.00 73.50 115 MET A C 1
ATOM 882 O O . MET A 1 115 ? 14.275 5.042 -24.363 1.00 73.50 115 MET A O 1
ATOM 886 N N . THR A 1 116 ? 13.376 6.076 -22.583 1.00 77.50 116 THR A N 1
ATOM 887 C CA . THR A 1 116 ? 13.224 4.847 -21.779 1.00 77.50 116 THR A CA 1
ATOM 888 C C . THR A 1 116 ? 12.006 4.922 -20.855 1.00 77.50 116 THR A C 1
ATOM 890 O O . THR A 1 116 ? 11.785 5.940 -20.191 1.00 77.50 116 THR A O 1
ATOM 893 N N . MET A 1 117 ? 11.244 3.827 -20.751 1.00 78.75 117 MET A N 1
ATOM 894 C CA . MET A 1 117 ? 10.245 3.667 -19.690 1.00 78.75 117 MET A CA 1
ATOM 895 C C . MET A 1 117 ? 10.938 3.232 -18.399 1.00 78.75 117 MET A C 1
ATOM 897 O O . MET A 1 117 ? 11.534 2.158 -18.351 1.00 78.75 117 MET A O 1
ATOM 901 N N . MET A 1 118 ? 10.867 4.064 -17.360 1.00 82.12 118 MET A N 1
ATOM 902 C CA . MET A 1 118 ? 11.317 3.686 -16.020 1.00 82.12 118 MET A CA 1
ATOM 903 C C . MET A 1 118 ? 10.107 3.274 -15.190 1.00 82.12 118 MET A C 1
ATOM 905 O O . MET A 1 118 ? 9.157 4.043 -15.035 1.00 82.12 118 MET A O 1
ATOM 909 N N . THR A 1 119 ? 10.155 2.057 -14.655 1.00 86.62 119 THR A N 1
ATOM 910 C CA . THR A 1 119 ? 9.165 1.545 -13.709 1.00 86.62 119 THR A CA 1
ATOM 911 C C . THR A 1 119 ? 9.819 1.374 -12.349 1.00 86.62 119 THR A C 1
ATOM 913 O O . THR A 1 119 ? 10.825 0.677 -12.242 1.00 86.62 119 THR A O 1
ATOM 916 N N . SER A 1 120 ? 9.246 1.988 -11.320 1.00 90.31 120 SER A N 1
ATOM 917 C CA . SER A 1 120 ? 9.646 1.770 -9.927 1.00 90.31 120 SER A CA 1
ATOM 918 C C . SER A 1 120 ? 8.468 1.216 -9.143 1.00 90.31 120 SER A C 1
ATOM 920 O O . SER A 1 120 ? 7.320 1.574 -9.418 1.00 90.31 120 SER A O 1
ATOM 922 N N . CYS A 1 121 ? 8.741 0.349 -8.173 1.00 92.19 121 CYS A N 1
ATOM 923 C CA . CYS A 1 121 ? 7.714 -0.284 -7.362 1.00 92.19 121 CYS A CA 1
ATOM 924 C C . CYS A 1 121 ? 7.994 -0.097 -5.870 1.00 92.19 121 CYS A C 1
ATOM 926 O O . CYS A 1 121 ? 9.126 -0.186 -5.397 1.00 92.19 121 CYS A O 1
ATOM 928 N N . ALA A 1 122 ? 6.930 0.144 -5.116 1.00 94.88 122 ALA A N 1
ATOM 929 C CA . ALA A 1 122 ? 6.935 0.129 -3.667 1.00 94.88 122 ALA A CA 1
ATOM 930 C C . ALA A 1 122 ? 5.746 -0.686 -3.167 1.00 94.88 122 ALA A C 1
ATOM 932 O O . ALA A 1 122 ? 4.705 -0.770 -3.812 1.00 94.88 122 ALA A O 1
ATOM 933 N N . VAL A 1 123 ? 5.910 -1.317 -2.018 1.00 95.88 123 VAL A N 1
ATOM 934 C CA . VAL A 1 123 ? 4.921 -2.184 -1.392 1.00 95.88 123 VAL A CA 1
ATOM 935 C C . VAL A 1 123 ? 4.712 -1.759 0.049 1.00 95.88 123 VAL A C 1
ATOM 937 O O . VAL A 1 123 ? 5.665 -1.503 0.788 1.00 95.88 123 VAL A O 1
ATOM 940 N N . LEU A 1 124 ? 3.447 -1.674 0.450 1.00 96.25 124 LEU A N 1
ATOM 941 C CA . LEU A 1 124 ? 3.039 -1.367 1.808 1.00 96.25 124 LEU A CA 1
ATOM 942 C C . LEU A 1 124 ? 2.286 -2.546 2.400 1.00 96.25 124 LEU A C 1
ATOM 944 O O . LEU A 1 124 ? 1.448 -3.177 1.754 1.00 96.25 124 LEU A O 1
ATOM 948 N N . ARG A 1 125 ? 2.547 -2.774 3.680 1.00 96.44 125 ARG A N 1
ATOM 949 C CA . ARG A 1 125 ? 1.676 -3.541 4.561 1.00 96.44 125 ARG A CA 1
ATOM 950 C C . ARG A 1 125 ? 1.056 -2.598 5.558 1.00 96.44 125 ARG A C 1
ATOM 952 O O . ARG A 1 125 ? 1.779 -1.837 6.201 1.00 96.44 125 ARG A O 1
ATOM 959 N N . LEU A 1 126 ? -0.254 -2.681 5.695 1.00 95.88 126 LEU A N 1
ATOM 960 C CA . LEU A 1 126 ? -1.025 -1.870 6.617 1.00 95.88 126 LEU A CA 1
ATOM 961 C C . LEU A 1 126 ? -1.751 -2.798 7.586 1.00 95.88 126 LEU A C 1
ATOM 963 O O . LEU A 1 126 ? -2.351 -3.803 7.192 1.00 95.88 126 LEU A O 1
ATOM 967 N N . LYS A 1 127 ? -1.675 -2.451 8.865 1.00 94.88 127 LYS A N 1
ATOM 968 C CA . LYS A 1 127 ? -2.414 -3.103 9.935 1.00 94.88 127 LYS A CA 1
ATOM 969 C C . LYS A 1 127 ? -3.253 -2.047 10.635 1.00 94.88 127 LYS A C 1
ATOM 971 O O . LYS A 1 127 ? -2.710 -1.063 11.135 1.00 94.88 127 LYS A O 1
ATOM 976 N N . GLU A 1 128 ? -4.560 -2.256 10.628 1.00 92.19 128 GLU A N 1
ATOM 977 C CA . GLU A 1 128 ? -5.508 -1.376 11.302 1.00 92.19 128 GLU A CA 1
ATOM 978 C C . GLU A 1 128 ? -5.333 -1.457 12.825 1.00 92.19 128 GLU A C 1
ATOM 980 O O . GLU A 1 128 ? -4.936 -2.496 13.366 1.00 92.19 128 GLU A O 1
ATOM 985 N N . SER A 1 129 ? -5.577 -0.333 13.489 1.00 91.94 129 SER A N 1
ATOM 986 C CA . SER A 1 129 ? -5.598 -0.190 14.941 1.00 91.94 129 SER A CA 1
ATOM 987 C C . SER A 1 129 ? -7.008 0.154 15.412 1.00 91.94 129 SER A C 1
ATOM 989 O O . SER A 1 129 ? -7.831 0.624 14.633 1.00 91.94 129 SER A O 1
ATOM 991 N N . GLU A 1 130 ? -7.272 -0.018 16.705 1.00 88.81 130 GLU A N 1
ATOM 992 C CA . GLU A 1 130 ? -8.579 0.281 17.310 1.00 88.81 130 GLU A CA 1
ATOM 993 C C . GLU A 1 130 ? -8.915 1.786 17.285 1.00 88.81 130 GLU A C 1
ATOM 995 O O . GLU A 1 130 ? -10.080 2.167 17.272 1.00 88.81 130 GLU A O 1
ATOM 1000 N N . GLU A 1 131 ? -7.896 2.647 17.240 1.00 88.56 131 GLU A N 1
ATOM 1001 C CA . GLU A 1 131 ? -8.009 4.111 17.334 1.00 88.56 131 GLU A CA 1
ATOM 1002 C 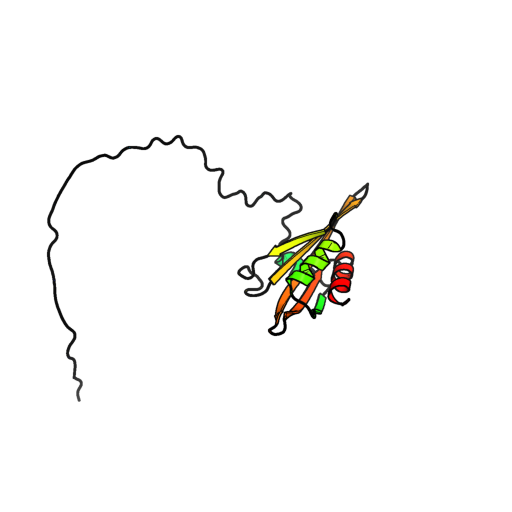C . GLU A 1 131 ? -8.083 4.805 15.959 1.00 88.56 131 GLU A C 1
ATOM 1004 O O . GLU A 1 131 ? -7.542 5.894 15.788 1.00 88.56 131 GLU A O 1
ATOM 1009 N N . GLU A 1 132 ? -8.646 4.144 14.941 1.00 87.00 132 GLU A N 1
ATOM 1010 C CA . GLU A 1 132 ? -8.704 4.614 13.537 1.00 87.00 132 GLU A CA 1
ATOM 1011 C C . GLU A 1 132 ? -7.336 4.921 12.889 1.00 87.00 132 GLU A C 1
ATOM 1013 O O . GLU A 1 132 ? -7.262 5.380 11.749 1.00 87.00 132 GLU A O 1
ATOM 1018 N N . SER A 1 133 ? -6.241 4.645 13.593 1.00 92.56 133 SER A N 1
ATOM 1019 C CA . SER A 1 133 ? -4.871 4.746 13.106 1.00 92.56 133 SER A CA 1
ATOM 1020 C C . SER A 1 133 ? -4.441 3.449 12.428 1.00 92.56 133 SER A C 1
ATOM 1022 O O . SER A 1 133 ? -5.067 2.395 12.569 1.00 92.56 133 SER A O 1
ATOM 1024 N N . CYS A 1 134 ? -3.339 3.496 11.683 1.00 94.38 134 CYS A N 1
ATOM 1025 C CA . CYS A 1 134 ? -2.776 2.292 11.088 1.00 94.38 134 CYS A CA 1
ATOM 1026 C C . CYS A 1 134 ? -1.260 2.217 11.249 1.00 94.38 134 CYS A C 1
ATOM 1028 O O . CYS A 1 134 ? -0.529 3.201 11.121 1.00 94.38 134 CYS A O 1
ATOM 1030 N N . LEU A 1 135 ? -0.781 1.006 11.526 1.00 95.31 135 LEU A N 1
ATOM 1031 C CA . LEU A 1 135 ? 0.631 0.681 11.470 1.00 95.31 135 LEU A CA 1
ATOM 1032 C C . LEU A 1 135 ? 0.983 0.351 10.024 1.00 95.31 135 LEU A C 1
ATOM 1034 O O . LEU A 1 135 ? 0.410 -0.567 9.435 1.00 95.31 135 LEU A O 1
ATOM 1038 N N . TRP A 1 136 ? 1.977 1.041 9.481 1.00 96.62 136 TRP A N 1
ATOM 1039 C CA . TRP A 1 136 ? 2.465 0.797 8.135 1.00 96.62 136 TRP A CA 1
ATOM 1040 C C . TRP A 1 136 ? 3.887 0.241 8.151 1.00 96.62 136 TRP A C 1
ATOM 1042 O O . TRP A 1 136 ? 4.723 0.599 8.986 1.00 96.62 136 TRP A O 1
ATOM 1052 N N . LYS A 1 137 ? 4.173 -0.640 7.193 1.00 97.06 137 LYS A N 1
ATOM 1053 C CA . LYS A 1 137 ? 5.526 -1.031 6.794 1.00 97.06 137 LYS A CA 1
ATOM 1054 C C . LYS A 1 137 ? 5.667 -0.823 5.295 1.00 97.06 137 LYS A C 1
ATOM 1056 O O . LYS A 1 137 ? 4.820 -1.292 4.542 1.00 97.06 137 LYS A O 1
ATOM 1061 N N . LEU A 1 138 ? 6.728 -0.150 4.880 1.00 96.94 138 LEU A N 1
ATOM 1062 C CA . LEU A 1 138 ? 7.010 0.218 3.500 1.00 96.94 138 LEU A CA 1
ATOM 1063 C C . LEU A 1 138 ? 8.320 -0.431 3.060 1.00 96.94 138 LEU A C 1
ATOM 1065 O O . LEU A 1 138 ? 9.318 -0.329 3.773 1.00 96.94 138 LEU A O 1
ATOM 1069 N N . ARG A 1 139 ? 8.330 -1.024 1.867 1.00 96.56 139 ARG A N 1
ATOM 1070 C CA . ARG A 1 139 ? 9.540 -1.450 1.153 1.00 96.56 139 ARG A CA 1
ATOM 1071 C C . ARG A 1 139 ? 9.453 -1.054 -0.320 1.00 96.56 139 ARG A C 1
ATOM 1073 O O . ARG A 1 139 ? 8.353 -0.855 -0.822 1.00 96.56 139 ARG A O 1
ATOM 1080 N N . GLY A 1 140 ? 10.575 -0.919 -1.020 1.00 93.88 140 GLY A N 1
ATOM 1081 C CA . GLY A 1 140 ? 10.576 -0.656 -2.461 1.00 93.88 140 GLY A CA 1
ATOM 1082 C C . GLY A 1 140 ? 11.831 0.024 -2.992 1.00 93.88 140 GLY A C 1
ATOM 1083 O O . GLY A 1 140 ? 12.797 0.264 -2.269 1.00 93.88 140 GLY A O 1
ATOM 1084 N N . ASP A 1 141 ? 11.774 0.386 -4.270 1.00 91.94 141 ASP A N 1
ATOM 1085 C CA . ASP A 1 141 ? 12.824 1.140 -4.949 1.00 91.94 141 ASP A CA 1
ATOM 1086 C C . ASP A 1 141 ? 13.001 2.535 -4.344 1.00 91.94 141 ASP A C 1
ATOM 1088 O O . ASP A 1 141 ? 12.026 3.255 -4.137 1.00 91.94 141 ASP A O 1
ATOM 1092 N N . LEU A 1 142 ? 14.252 2.961 -4.145 1.00 88.25 142 LEU A N 1
ATOM 1093 C CA . LEU A 1 142 ? 14.618 4.220 -3.480 1.00 88.25 142 LEU A CA 1
ATOM 1094 C C . LEU A 1 142 ? 13.814 5.472 -3.894 1.00 88.25 142 LEU A C 1
ATOM 1096 O O . LEU A 1 142 ? 13.365 6.172 -2.982 1.00 88.25 142 LEU A O 1
ATOM 1100 N N . PRO A 1 143 ? 13.611 5.799 -5.191 1.00 87.88 143 PRO A N 1
ATOM 1101 C CA . PRO A 1 143 ? 12.907 7.029 -5.557 1.00 87.88 143 PRO A CA 1
ATOM 1102 C C . PRO A 1 143 ? 11.437 7.000 -5.127 1.00 87.88 143 PRO A C 1
ATOM 1104 O O . PRO A 1 143 ? 10.960 7.942 -4.498 1.00 87.88 143 PRO A O 1
ATOM 1107 N N . LEU A 1 144 ? 10.725 5.904 -5.406 1.00 91.06 144 LEU A N 1
ATOM 1108 C CA . LEU A 1 144 ? 9.316 5.769 -5.037 1.00 91.06 144 LEU A CA 1
ATOM 1109 C C . LEU A 1 144 ? 9.144 5.552 -3.532 1.00 91.06 144 LEU A C 1
ATOM 1111 O O . LEU A 1 144 ? 8.247 6.126 -2.922 1.00 91.06 144 LEU A O 1
ATOM 1115 N N . TYR A 1 145 ? 10.044 4.786 -2.921 1.00 93.50 145 TYR A N 1
ATOM 1116 C CA . TYR A 1 145 ? 10.116 4.583 -1.482 1.00 93.50 145 TYR A CA 1
ATOM 1117 C C . TYR A 1 145 ? 10.216 5.912 -0.728 1.00 93.50 145 TYR A C 1
ATOM 1119 O O . TYR A 1 145 ? 9.454 6.133 0.207 1.00 93.50 145 TYR A O 1
ATOM 1127 N N . ALA A 1 146 ? 11.111 6.817 -1.137 1.00 93.19 146 ALA A N 1
ATOM 1128 C CA . ALA A 1 146 ? 11.266 8.112 -0.479 1.00 93.19 146 ALA A CA 1
ATOM 1129 C C . ALA A 1 146 ? 10.001 8.975 -0.605 1.00 93.19 146 ALA A C 1
ATOM 1131 O O . ALA A 1 146 ? 9.554 9.550 0.385 1.00 93.19 146 ALA A O 1
ATOM 1132 N N . MET A 1 147 ? 9.395 9.011 -1.796 1.00 92.50 147 MET A N 1
ATOM 1133 C CA . MET A 1 147 ? 8.158 9.759 -2.039 1.00 92.50 147 MET A CA 1
ATOM 1134 C C . MET A 1 147 ? 7.000 9.245 -1.181 1.00 92.50 147 MET A C 1
ATOM 1136 O O . MET A 1 147 ? 6.359 10.017 -0.471 1.00 92.50 147 MET A O 1
ATOM 1140 N N . VAL A 1 148 ? 6.765 7.930 -1.185 1.00 94.19 148 VAL A N 1
ATOM 1141 C CA . VAL A 1 148 ? 5.683 7.338 -0.394 1.00 94.19 148 VAL A CA 1
ATOM 1142 C C . VAL A 1 148 ? 5.962 7.478 1.101 1.00 94.19 148 VAL A C 1
ATOM 1144 O O . VAL A 1 148 ? 5.057 7.806 1.860 1.00 94.19 148 VAL A O 1
ATOM 1147 N N . LYS A 1 149 ? 7.214 7.303 1.541 1.00 95.50 149 LYS A N 1
ATOM 1148 C CA . LYS A 1 149 ? 7.600 7.495 2.944 1.00 95.50 149 LYS A CA 1
ATOM 1149 C C . LYS A 1 149 ? 7.269 8.901 3.436 1.00 95.50 149 LYS A C 1
ATOM 1151 O O . LYS A 1 149 ? 6.728 9.013 4.528 1.00 95.50 149 LYS A O 1
ATOM 1156 N N . ASN A 1 150 ? 7.560 9.933 2.645 1.00 94.25 150 ASN A N 1
ATOM 1157 C CA . ASN A 1 150 ? 7.258 11.315 3.012 1.00 94.25 150 ASN A CA 1
ATOM 1158 C C . ASN A 1 150 ? 5.760 11.497 3.295 1.00 94.25 150 ASN A C 1
ATOM 1160 O O . ASN A 1 150 ? 5.405 11.947 4.378 1.00 94.25 150 ASN A O 1
ATOM 1164 N N . ILE A 1 151 ? 4.882 10.988 2.423 1.00 93.12 151 ILE A N 1
ATOM 1165 C CA . ILE A 1 151 ? 3.419 11.018 2.626 1.00 93.12 151 ILE A CA 1
ATOM 1166 C C . ILE A 1 151 ? 2.986 10.308 3.913 1.00 93.12 151 ILE A C 1
ATOM 1168 O O . ILE A 1 151 ? 2.054 10.750 4.582 1.00 93.12 151 ILE A O 1
ATOM 1172 N N . LEU A 1 152 ? 3.638 9.192 4.246 1.00 92.44 152 LEU A N 1
ATOM 1173 C CA . LEU A 1 152 ? 3.326 8.398 5.437 1.00 92.44 152 LEU A CA 1
ATOM 1174 C C . LEU A 1 152 ? 3.793 9.058 6.741 1.00 92.44 152 LEU A C 1
ATOM 1176 O O . LEU A 1 152 ? 3.315 8.681 7.812 1.00 92.44 152 LEU A O 1
ATOM 1180 N N . THR A 1 153 ? 4.748 9.987 6.661 1.00 92.00 153 THR A N 1
ATOM 1181 C CA . THR A 1 153 ? 5.328 10.685 7.819 1.00 92.00 153 THR A CA 1
ATOM 1182 C C . THR A 1 153 ? 4.871 12.132 7.963 1.00 92.00 153 THR A C 1
ATOM 1184 O O . THR A 1 153 ? 4.953 12.677 9.059 1.00 92.00 153 THR A O 1
ATOM 1187 N N . GLU A 1 154 ? 4.423 12.759 6.879 1.00 79.38 154 GLU A N 1
ATOM 1188 C CA . GLU A 1 154 ? 3.868 14.108 6.884 1.00 79.38 154 GLU A CA 1
ATOM 1189 C C . GLU A 1 154 ? 2.380 14.034 7.254 1.00 79.38 154 GLU A C 1
ATOM 1191 O O . GLU A 1 154 ? 1.567 13.497 6.495 1.00 79.38 154 GLU A O 1
ATOM 1196 N N . ASP A 1 155 ? 2.016 14.550 8.432 1.00 56.66 155 ASP A N 1
ATOM 1197 C CA . ASP A 1 155 ? 0.614 14.731 8.837 1.00 56.66 155 ASP A CA 1
ATOM 1198 C C . ASP A 1 155 ? 0.060 16.079 8.366 1.00 56.66 155 ASP A C 1
ATOM 1200 O O . ASP A 1 155 ? 0.644 17.125 8.725 1.00 56.66 155 ASP A O 1
#

=== Feature glossary ===
The record interleaves many kinds of information about one protein. Here is each kind framed as the question it answers.

Q: Are the domains correctly placed relative to each other?
A: Predicted aligned error is AlphaFold's pairwise confidence. Unlike pLDDT (per-residue), PAE is per-residue-pair and captures whether two parts of the structure are correctly placed relative to each other. Units are ångströms of expected positional error.

Q: Which residues are in helices, strands, or loops?
A: Eight-state secondary structure (DSSP): H is the canonical α-helix, G the tighter 3₁₀-helix, I the wider π-helix; E/B are β-structure, T and S are turns and bends, and '-' is everything else. DSSP derives these from the pattern of main-chain N–H···O=C hydrogen bonds, not from the sequence.

Q: What if only a Cα trace is available?
A: P-SEA three-state annotation labels each residue as helix, strand, or coil based purely on the geometry of the Cα trace. It serves as a fallback when the full backbone (and thus DSSP) is unavailable.

Q: What are the backbone torsion angles?
A: φ (phi) and ψ (psi) are the two rotatable backbone dihedrals per residue: φ is the C(i-1)–N–Cα–C torsion, ψ is the N–Cα–C–N(i+1) torsion, both in degrees on (−180°, 180°]. α-helical residues cluster near (−60°, −45°); β-strand residues near (−120°, +130°). A Ramachandran plot is simply a scatter of (φ, ψ) for every residue.

Q: What known structures does this most resemble?
A: Structural nearest neighbors (via Foldseek easy-search vs the PDB). Reported per hit: target PDB id, E-value, and alignment TM-score. A TM-score above ~0.5 is the conventional threshold for 'same fold'.

Q: What family and function is it annotated with?
A: Database cross-references. InterPro integrates a dozen domain/family signature databases into unified entries with residue-range hits. GO terms attach function/process/location labels with evidence codes. CATH codes position the fold in a four-level structural taxonomy. Organism is the NCBI-taxonomy species name.

Q: Which residues are buried vs exposed?
A: Solvent accessibility: the surface area of each residue that a 1.4 Å water probe can touch, in Å². When only backbone atoms are present the absolute values are lower than full-atom SASA (side chains contribute most of the area) and are flagged as backbone-only.

Q: What do the diagnostic plots show?
A: Three diagnostic plots accompany the record. The Cα contact map visualizes the tertiary structure as a 2D adjacency matrix (8 Å cutoff, sequence-local contacts suppressed). The Ramachandran plot shows the distribution of backbone (φ, ψ) torsions, with points in the α and β basins reflecting secondary structure content. The PAE plot shows AlphaFold's inter-residue confidence as a color matrix.

Q: What is the amino-acid chain?
A: The amino-acid sequence is the protein's primary structure: the linear order of residues from the N-terminus to the C-terminus, written in one-letter code. Everything else here — the 3D coordinates, the secondary structure, the domain annotations — is ultimately a consequence of this string.

Q: What do the rendered images show?
A: The six renders are orthographic views along the three Cartesian axes in both directions. Representation (cartoon, sticks, or surface) and color scheme (sequence-rainbow or by-chain) vary across proteins so the training set covers all the common visualization conventions.

Q: Where is each backbone atom in 3D?
A: The mmCIF table is the protein's shape written out atom by atom. For each backbone N, Cα, C, and carbonyl O, it records an (x, y, z) coordinate triple in Å plus the residue type, chain letter, and residue number.

Q: How mobile is each atom in the crystal?
A: For experimental (PDB) structures, the B-factor (temperature factor) quantifies the positional spread of each atom in the crystal — a combination of thermal vibration and static disorder — in units of Å². High B-factors mark flexible loops or poorly resolved regions; low B-factors mark the rigid, well-ordered core.

Q: How big and how compact is the whole molecule?
A: Three whole-structure scalars: the radius of gyration (RMS distance of Cα from centroid, in Å), the count of Cα–Cα contacts (pairs closer than 8 Å and separated by more than four residues in sequence — i.e. tertiary, not local, contacts), and the bounding-box dimensions. Together they distinguish compact globular folds from extended fibres or disordered chains.

Q: What does the local fold look like, residue by residue?
A: A 3Di character summarizes, for each residue, the relative orientation of the Cα frame of its nearest spatial neighbor. Because it encodes fold topology rather than chemistry, 3Di alignments detect remote structural similarity that sequence alignment misses.

Q: How confident is the AlphaFold model at each residue?
A: For AlphaFold models, the B-factor field carries pLDDT — the model's own estimate of local accuracy on a 0–100 scale. Regions with pLDDT<50 should be treated as essentially unmodeled; they often correspond to intrinsically disordered segments.